Protein AF-A0A5E4YPQ0-F1 (afdb_monomer_lite)

Foldseek 3Di:
DQPQPPVSHGDDDDLVQFPCNDAEAFDVVLVVPDDWFDAPVSNCVSGNDARHCQDDPPRQKGKGWHWDDPPPPRDIDIDIDMFGADPVRTTPDD

pLDDT: mean 79.25, std 12.55, range [33.91, 91.69]

Sequence (94 aa):
MPTTGPDGGVAFPDRDSAWLKEGPFVNVENLRQMAPGLNKTQVYALLKEPHFDEGVIGVRVWNYIFDFRTGHGNDFISCQYQVQYDENRLVKAT

Organism: NCBI:txid2508294

Structure (mmCIF, N/CA/C/O backbone):
data_AF-A0A5E4YPQ0-F1
#
_entry.id   AF-A0A5E4YPQ0-F1
#
loop_
_atom_site.group_PDB
_atom_site.id
_atom_site.type_symbol
_atom_site.label_atom_id
_atom_site.label_alt_id
_atom_site.label_comp_id
_atom_site.label_asym_id
_atom_site.label_entity_id
_atom_site.label_seq_id
_atom_site.pdbx_PDB_ins_code
_atom_site.Cartn_x
_atom_site.Cartn_y
_atom_site.Cartn_z
_atom_site.occupancy
_atom_site.B_iso_or_equiv
_atom_site.auth_seq_id
_atom_site.auth_comp_id
_atom_site.auth_asym_id
_atom_site.auth_atom_id
_atom_site.pdbx_PDB_model_num
ATOM 1 N N . MET A 1 1 ? -17.288 2.174 0.969 1.00 33.91 1 MET A N 1
ATOM 2 C CA . MET A 1 1 ? -17.404 0.717 0.722 1.00 33.91 1 MET A CA 1
ATOM 3 C C . MET A 1 1 ? -16.154 0.316 -0.044 1.00 33.91 1 MET A C 1
ATOM 5 O O . MET A 1 1 ? -15.729 1.155 -0.830 1.00 33.91 1 MET A O 1
ATOM 9 N N . PRO A 1 2 ? -15.510 -0.842 0.200 1.00 49.00 2 PRO A N 1
ATOM 10 C CA . PRO A 1 2 ? -14.461 -1.285 -0.711 1.00 49.00 2 PRO A CA 1
ATOM 11 C C . PRO A 1 2 ? -15.127 -1.410 -2.077 1.00 49.00 2 PRO A C 1
ATOM 13 O O . PRO A 1 2 ? -16.143 -2.093 -2.207 1.00 49.00 2 PRO A O 1
ATOM 16 N N . THR A 1 3 ? -14.664 -0.622 -3.038 1.00 52.25 3 THR A N 1
ATOM 17 C CA . THR A 1 3 ? -15.245 -0.619 -4.371 1.00 52.25 3 THR A CA 1
ATOM 18 C C . THR A 1 3 ? -14.950 -2.002 -4.941 1.00 52.25 3 TH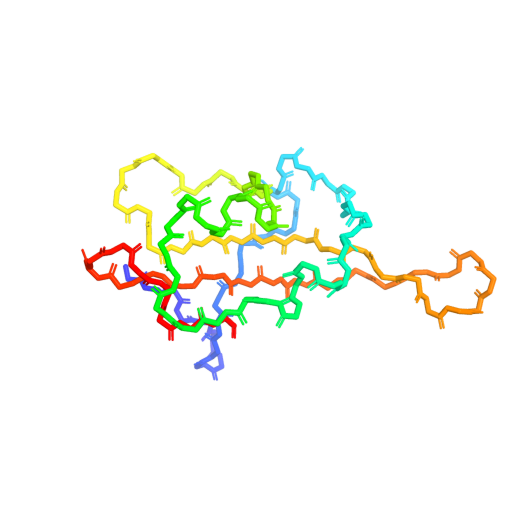R A C 1
ATOM 20 O O . THR A 1 3 ? -13.797 -2.405 -5.069 1.00 52.25 3 THR A O 1
ATOM 23 N N . THR A 1 4 ? -15.991 -2.803 -5.121 1.00 51.19 4 THR A N 1
ATOM 24 C CA . THR A 1 4 ? -15.879 -4.119 -5.740 1.00 51.19 4 THR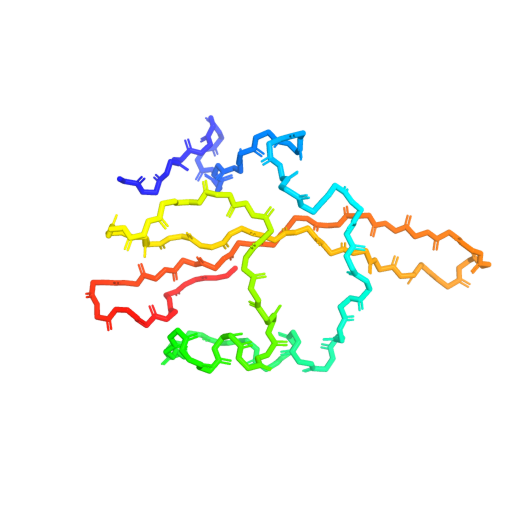 A CA 1
ATOM 25 C C . THR A 1 4 ? -15.734 -3.878 -7.235 1.00 51.19 4 THR A C 1
ATOM 27 O O . THR A 1 4 ? -16.538 -3.154 -7.824 1.00 51.19 4 THR A O 1
ATOM 30 N N . GLY A 1 5 ? -14.677 -4.419 -7.835 1.00 55.50 5 GLY A N 1
ATOM 31 C CA . GLY A 1 5 ? -14.509 -4.407 -9.280 1.00 55.50 5 GLY A CA 1
ATOM 32 C C . GLY A 1 5 ? -15.670 -5.148 -9.956 1.00 55.50 5 GLY A C 1
ATOM 33 O O . GLY A 1 5 ? -16.340 -5.955 -9.305 1.00 55.50 5 GLY A O 1
ATOM 34 N N . PRO A 1 6 ? -15.920 -4.902 -11.251 1.00 51.75 6 PRO A N 1
ATOM 35 C CA . PRO A 1 6 ? -17.050 -5.486 -11.979 1.00 51.75 6 PRO A CA 1
ATOM 36 C C . PRO A 1 6 ? -17.129 -7.023 -11.894 1.00 51.75 6 PRO A C 1
ATOM 38 O O . PRO A 1 6 ? -18.223 -7.575 -11.968 1.00 51.75 6 PRO A O 1
ATOM 41 N N . ASP A 1 7 ? -16.005 -7.696 -11.634 1.00 52.53 7 ASP A N 1
ATOM 42 C CA . ASP A 1 7 ? -15.905 -9.158 -11.539 1.00 52.53 7 ASP A CA 1
ATOM 43 C C . ASP A 1 7 ? -16.053 -9.712 -10.106 1.00 52.53 7 ASP A C 1
ATOM 45 O O . ASP A 1 7 ? -15.725 -10.868 -9.841 1.00 52.53 7 ASP A O 1
ATOM 49 N N . GLY A 1 8 ? -16.476 -8.894 -9.135 1.00 52.69 8 GLY A N 1
ATOM 50 C CA . GLY A 1 8 ? -16.468 -9.281 -7.716 1.00 52.69 8 GLY A CA 1
ATOM 51 C C . GLY A 1 8 ? -15.085 -9.177 -7.055 1.00 52.69 8 GLY A C 1
ATOM 52 O O . GLY A 1 8 ? -14.943 -9.470 -5.868 1.00 52.69 8 GLY A O 1
ATOM 53 N N . GLY A 1 9 ? -14.071 -8.760 -7.820 1.00 58.91 9 GLY A N 1
ATOM 54 C CA . GLY A 1 9 ? -12.695 -8.574 -7.373 1.00 58.91 9 GLY A CA 1
ATOM 55 C C . GLY A 1 9 ? -12.448 -7.237 -6.676 1.00 58.91 9 GLY A C 1
ATOM 56 O O . GLY A 1 9 ? -13.345 -6.429 -6.441 1.00 58.91 9 GLY A O 1
ATOM 57 N N . VAL A 1 10 ? -11.188 -6.993 -6.348 1.00 66.62 10 VAL A N 1
ATOM 58 C CA . VAL A 1 10 ? -10.720 -5.732 -5.776 1.00 66.62 10 VAL A CA 1
ATOM 59 C C . VAL A 1 10 ? -10.765 -4.631 -6.845 1.00 66.62 10 VAL A C 1
ATOM 61 O O . VAL A 1 10 ? -10.165 -4.809 -7.902 1.00 66.62 10 VAL A O 1
ATOM 64 N N . ALA A 1 11 ? -11.449 -3.501 -6.612 1.00 73.50 11 ALA A N 1
ATOM 65 C CA . ALA A 1 11 ? -11.322 -2.361 -7.523 1.00 73.50 11 ALA A CA 1
ATOM 66 C C . ALA A 1 11 ? -10.056 -1.569 -7.202 1.00 73.50 11 ALA A C 1
ATOM 68 O O . ALA A 1 11 ? -9.832 -1.160 -6.058 1.00 73.50 11 ALA A O 1
ATOM 69 N N . PHE A 1 12 ? -9.275 -1.320 -8.245 1.00 72.44 12 PHE A N 1
ATOM 70 C CA . PHE A 1 12 ? -8.136 -0.421 -8.212 1.00 72.44 12 PHE A CA 1
ATOM 71 C C . PHE A 1 12 ? -8.487 0.904 -8.899 1.00 72.44 12 PHE A C 1
ATOM 73 O O . PHE A 1 12 ? -9.239 0.903 -9.879 1.00 72.44 12 PHE A O 1
ATOM 80 N N . PRO A 1 13 ? -7.972 2.034 -8.390 1.00 74.75 13 PRO A N 1
ATOM 81 C CA . PRO A 1 13 ? -8.039 3.307 -9.094 1.00 74.75 13 PRO A CA 1
ATOM 82 C C . PRO A 1 13 ? -7.242 3.257 -10.405 1.00 74.75 13 PRO A C 1
ATOM 84 O O . PRO A 1 13 ? -6.364 2.413 -10.588 1.00 74.75 13 PRO A O 1
ATOM 87 N N . ASP A 1 14 ? -7.547 4.179 -11.319 1.00 78.56 14 ASP A N 1
ATOM 88 C CA . ASP A 1 14 ? -6.812 4.296 -12.577 1.00 78.56 14 ASP A CA 1
ATOM 89 C C . ASP A 1 14 ? -5.324 4.553 -12.299 1.00 78.56 14 ASP A C 1
ATOM 91 O O . ASP A 1 14 ? -4.990 5.396 -11.463 1.00 78.56 14 ASP A O 1
ATOM 95 N N . ARG A 1 15 ? -4.425 3.840 -12.986 1.00 76.12 15 ARG A N 1
ATOM 96 C CA . ARG A 1 15 ? -2.975 3.943 -12.760 1.00 76.12 15 ARG A CA 1
ATOM 97 C C . ARG A 1 15 ? -2.468 5.382 -12.873 1.00 76.12 15 ARG A C 1
ATOM 99 O O . ARG A 1 15 ? -1.588 5.761 -12.104 1.00 76.12 15 ARG A O 1
ATOM 106 N N . ASP A 1 16 ? -3.020 6.188 -13.777 1.00 78.94 16 ASP A N 1
ATOM 107 C CA . ASP A 1 16 ? -2.587 7.574 -13.979 1.00 78.94 16 ASP A CA 1
ATOM 108 C C . ASP A 1 16 ? -2.990 8.513 -12.834 1.00 78.94 16 ASP A C 1
ATOM 110 O O . ASP A 1 16 ? -2.460 9.623 -12.736 1.00 78.94 16 ASP A O 1
ATOM 114 N N . SER A 1 17 ? -3.883 8.067 -11.944 1.00 78.31 17 SER A N 1
ATOM 115 C CA . SER A 1 17 ? -4.214 8.780 -10.706 1.00 78.31 17 SER A CA 1
ATOM 116 C C . SER A 1 17 ? -3.166 8.607 -9.601 1.00 78.31 17 SER A C 1
ATOM 118 O O . SER A 1 17 ? -3.220 9.323 -8.599 1.00 78.31 17 SER A O 1
ATOM 120 N N . ALA A 1 18 ? -2.200 7.696 -9.770 1.00 80.12 18 ALA A N 1
ATOM 121 C CA . ALA A 1 18 ? -1.088 7.566 -8.842 1.00 80.12 18 ALA A CA 1
ATOM 122 C C . ALA A 1 18 ? -0.218 8.828 -8.891 1.00 80.12 18 ALA A C 1
ATOM 124 O O . ALA A 1 18 ? 0.258 9.242 -9.953 1.00 80.12 18 ALA A O 1
ATOM 125 N N . TRP A 1 19 ? 0.040 9.424 -7.726 1.00 77.44 19 TRP A N 1
ATOM 126 C CA . TRP A 1 19 ? 0.993 10.532 -7.627 1.00 77.44 19 TRP A CA 1
ATOM 127 C C . TRP A 1 19 ? 2.430 10.037 -7.846 1.00 77.44 19 TRP A C 1
ATOM 129 O O . TRP A 1 19 ? 3.281 10.787 -8.324 1.00 77.44 19 TRP A O 1
ATOM 139 N N . LEU A 1 20 ? 2.672 8.750 -7.577 1.00 76.56 20 LEU A N 1
ATOM 140 C CA . LEU A 1 20 ? 3.895 8.038 -7.922 1.00 76.56 20 LEU A CA 1
ATOM 141 C C . LEU A 1 20 ? 3.645 7.136 -9.145 1.00 76.56 20 LEU A C 1
ATOM 143 O O . LEU A 1 20 ? 3.204 5.995 -9.017 1.00 76.56 20 LEU A O 1
ATOM 147 N N . LYS A 1 21 ? 3.886 7.681 -10.347 1.00 69.31 21 LYS A N 1
ATOM 148 C CA . LYS A 1 21 ? 3.574 7.021 -11.634 1.00 69.31 21 LYS A CA 1
ATOM 149 C C . LYS A 1 21 ? 4.460 5.812 -11.950 1.00 69.31 21 LYS A C 1
ATOM 151 O O . LYS A 1 21 ? 4.006 4.844 -12.569 1.00 69.31 21 LYS A O 1
ATOM 156 N N . GLU A 1 22 ? 5.724 5.889 -11.550 1.00 70.19 22 GLU A N 1
ATOM 157 C CA . GLU A 1 22 ? 6.705 4.811 -11.678 1.00 70.19 22 GLU A CA 1
ATOM 158 C C . GLU A 1 22 ? 6.693 4.003 -10.379 1.00 70.19 22 GLU A C 1
ATOM 160 O O . GLU A 1 22 ? 6.847 4.572 -9.297 1.00 70.19 22 GLU A O 1
ATOM 165 N N . GLY A 1 23 ? 6.451 2.692 -10.462 1.00 69.19 23 GLY A N 1
ATOM 166 C CA . GLY A 1 23 ? 6.370 1.857 -9.272 1.00 69.19 23 GLY A CA 1
ATOM 167 C C . GLY A 1 23 ? 7.754 1.756 -8.628 1.00 69.19 23 GLY A C 1
ATOM 168 O O . GLY A 1 23 ? 8.702 1.337 -9.287 1.00 69.19 23 GLY A O 1
ATOM 169 N N . PRO A 1 24 ? 7.947 2.113 -7.348 1.00 79.69 24 PRO A N 1
ATOM 170 C CA . PRO A 1 24 ? 9.222 1.882 -6.701 1.00 79.69 24 PRO A CA 1
ATOM 171 C C . PRO A 1 24 ? 9.518 0.381 -6.683 1.00 79.69 24 PRO A C 1
ATOM 173 O O . PRO A 1 24 ? 8.628 -0.451 -6.471 1.00 79.69 24 PRO A O 1
ATOM 176 N N . PHE A 1 25 ? 10.795 0.041 -6.861 1.00 82.44 25 PHE A N 1
ATOM 177 C CA . PHE A 1 25 ? 11.284 -1.307 -6.598 1.00 82.44 25 PHE A CA 1
ATOM 178 C C . PHE A 1 25 ? 11.172 -1.579 -5.100 1.00 82.44 25 PHE A C 1
ATOM 180 O O . PHE A 1 25 ? 12.007 -1.162 -4.294 1.00 82.44 25 PHE A O 1
ATOM 187 N N . VAL A 1 26 ? 10.084 -2.240 -4.730 1.00 83.25 26 VAL A N 1
ATOM 188 C CA . VAL A 1 26 ? 9.755 -2.578 -3.350 1.00 83.25 26 VAL A CA 1
ATOM 189 C C . VAL A 1 26 ? 10.705 -3.642 -2.808 1.00 83.25 26 VAL A C 1
ATOM 191 O O . VAL A 1 26 ? 11.142 -4.548 -3.521 1.00 83.25 26 VAL A O 1
ATOM 194 N N . ASN A 1 27 ? 11.006 -3.565 -1.511 1.00 86.44 27 ASN A N 1
ATOM 195 C CA . ASN A 1 27 ? 11.718 -4.644 -0.846 1.00 86.44 27 ASN A CA 1
ATOM 196 C C . ASN A 1 27 ? 10.774 -5.849 -0.669 1.00 86.44 27 ASN A C 1
ATOM 198 O O . ASN A 1 27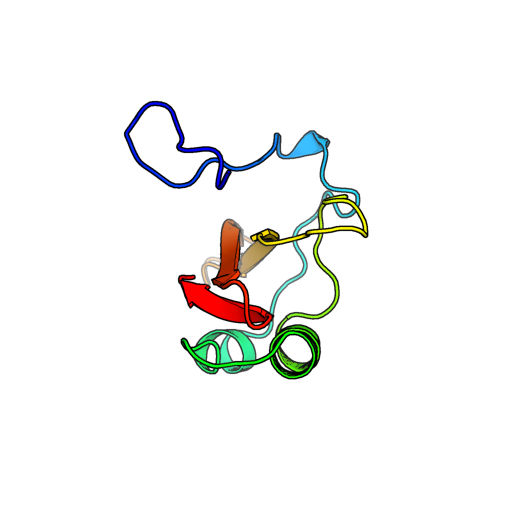 ? 9.828 -5.808 0.120 1.00 86.44 27 ASN A O 1
ATOM 202 N N . VAL A 1 28 ? 11.057 -6.933 -1.393 1.00 85.88 28 VAL A N 1
ATOM 203 C CA . VAL A 1 28 ? 10.282 -8.183 -1.356 1.00 85.88 28 VAL A CA 1
ATOM 204 C C . VAL A 1 28 ? 10.242 -8.791 0.051 1.00 85.88 28 VAL A C 1
ATOM 206 O O . VAL A 1 28 ? 9.239 -9.392 0.427 1.00 85.88 28 VAL A O 1
ATOM 209 N N . GLU A 1 29 ? 11.299 -8.632 0.850 1.00 88.38 29 GLU A N 1
ATOM 210 C CA . GLU A 1 29 ? 11.333 -9.131 2.228 1.00 88.38 29 GLU A CA 1
ATOM 211 C C . GLU A 1 29 ? 10.326 -8.396 3.114 1.00 88.38 29 GLU A C 1
ATOM 213 O O . GLU A 1 29 ? 9.616 -9.042 3.881 1.00 88.38 29 GLU A O 1
ATOM 218 N N . ASN A 1 30 ? 10.186 -7.077 2.950 1.00 89.62 30 ASN A N 1
ATOM 219 C CA 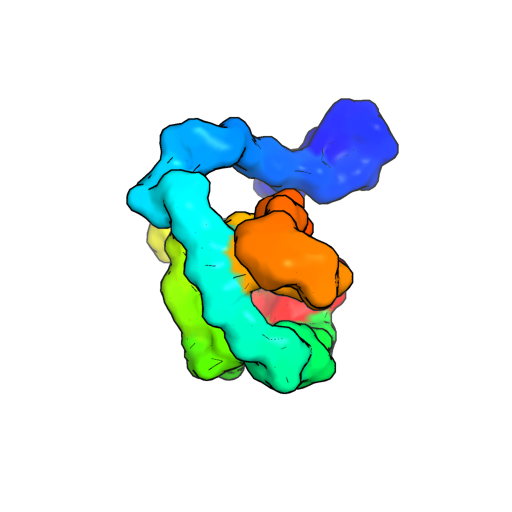. ASN A 1 30 ? 9.177 -6.298 3.671 1.00 89.62 30 ASN A CA 1
ATOM 220 C C . ASN A 1 30 ? 7.759 -6.693 3.246 1.00 89.62 30 ASN A C 1
ATOM 222 O O . ASN A 1 30 ? 6.880 -6.851 4.091 1.00 89.62 30 ASN A O 1
ATOM 226 N N . LEU A 1 31 ? 7.541 -6.906 1.945 1.00 87.88 31 LEU A N 1
ATOM 227 C CA . LEU A 1 31 ? 6.261 -7.392 1.424 1.00 87.88 31 LEU A CA 1
ATOM 228 C C . LEU A 1 31 ? 5.873 -8.745 2.016 1.00 87.88 31 LEU A C 1
ATOM 230 O O . LEU A 1 31 ? 4.717 -8.946 2.368 1.00 87.88 31 LEU A O 1
ATOM 234 N N . ARG A 1 32 ? 6.831 -9.662 2.182 1.00 89.31 32 ARG A N 1
ATOM 235 C CA . ARG A 1 32 ? 6.581 -10.977 2.797 1.00 89.31 32 ARG A CA 1
ATOM 236 C C . ARG A 1 32 ? 6.179 -10.900 4.268 1.00 89.31 32 ARG A C 1
ATOM 238 O O . ARG A 1 32 ? 5.638 -11.872 4.783 1.00 89.31 32 ARG A O 1
ATOM 245 N N . GLN A 1 33 ? 6.449 -9.785 4.943 1.00 90.62 33 GLN A N 1
ATOM 246 C CA . GLN A 1 33 ? 6.010 -9.565 6.321 1.00 90.62 33 GLN A CA 1
ATOM 247 C C . GLN A 1 33 ? 4.580 -9.021 6.411 1.00 90.62 33 GLN A C 1
ATOM 249 O O . GLN A 1 33 ? 4.030 -8.963 7.510 1.00 90.62 33 GLN A O 1
ATOM 254 N N . MET A 1 34 ? 3.962 -8.642 5.286 1.00 91.69 34 MET A N 1
ATOM 255 C CA . MET A 1 34 ? 2.565 -8.222 5.268 1.00 91.69 34 MET A CA 1
ATOM 256 C C . MET A 1 34 ? 1.655 -9.388 5.643 1.00 91.69 34 MET A C 1
ATOM 258 O O . MET A 1 34 ? 1.679 -10.448 5.021 1.00 91.69 34 MET A O 1
ATOM 262 N N . ALA A 1 35 ? 0.832 -9.172 6.665 1.00 90.06 35 ALA A N 1
ATOM 263 C CA . ALA A 1 35 ? -0.117 -10.155 7.158 1.00 90.06 35 ALA A CA 1
ATOM 264 C C . ALA A 1 35 ? -1.365 -9.469 7.740 1.00 90.06 35 ALA A C 1
ATOM 266 O O . ALA A 1 35 ? -1.297 -8.304 8.157 1.00 90.06 35 ALA A O 1
ATOM 267 N N . PRO A 1 36 ? -2.505 -10.181 7.817 1.00 91.31 36 PRO A N 1
ATOM 268 C CA . PRO A 1 36 ? -3.659 -9.716 8.572 1.00 91.31 36 PRO A CA 1
ATOM 269 C C . PRO A 1 36 ? -3.304 -9.412 10.035 1.00 91.31 36 PRO A C 1
ATOM 271 O O . PRO A 1 36 ? -2.493 -10.101 10.650 1.00 91.31 36 PRO A O 1
ATOM 274 N N . GLY A 1 37 ? -3.928 -8.381 10.602 1.00 90.25 37 GLY A N 1
ATOM 275 C CA . GLY A 1 37 ? -3.721 -7.933 11.981 1.00 90.25 37 GLY A CA 1
ATOM 276 C C . GLY A 1 37 ? -2.657 -6.846 12.160 1.00 90.25 37 GLY A C 1
ATOM 277 O O . GLY A 1 37 ? -2.574 -6.271 13.244 1.00 90.25 37 GLY A O 1
ATOM 278 N N . LEU A 1 38 ? -1.879 -6.509 11.125 1.00 91.62 38 LEU A N 1
ATOM 279 C CA . LEU A 1 38 ? -0.952 -5.376 11.190 1.00 91.62 38 LEU A CA 1
ATOM 280 C C . LEU A 1 38 ? -1.709 -4.050 11.300 1.00 91.62 38 LEU A C 1
ATOM 282 O O . LEU A 1 38 ? -2.732 -3.849 10.652 1.00 91.62 38 LEU A O 1
ATOM 286 N N . ASN A 1 39 ? -1.197 -3.111 12.089 1.00 90.44 39 ASN A N 1
ATOM 287 C CA . ASN A 1 39 ? -1.741 -1.753 12.127 1.00 90.44 39 ASN A CA 1
ATOM 288 C C . ASN A 1 39 ? -1.130 -0.868 11.025 1.00 90.44 39 ASN A C 1
ATOM 290 O O . ASN A 1 39 ? -0.082 -1.182 10.459 1.00 90.44 39 ASN A O 1
ATOM 294 N N . LYS A 1 40 ? -1.758 0.283 10.751 1.00 85.81 40 LYS A N 1
ATOM 295 C CA . LYS A 1 40 ? -1.285 1.240 9.732 1.00 85.81 40 LYS A CA 1
ATOM 296 C C . LYS A 1 40 ? 0.182 1.653 9.893 1.00 85.81 40 LYS A C 1
ATOM 298 O O . LYS A 1 40 ? 0.866 1.820 8.893 1.00 85.81 40 LYS A O 1
ATOM 303 N N . THR A 1 41 ? 0.680 1.793 11.122 1.00 88.69 41 THR A N 1
ATOM 304 C CA . THR A 1 41 ? 2.081 2.164 11.380 1.00 88.69 41 THR A CA 1
ATOM 305 C C . THR A 1 41 ? 3.043 1.050 10.972 1.00 88.69 41 THR A C 1
ATOM 307 O O . THR A 1 41 ? 4.087 1.327 10.390 1.00 88.69 41 THR A O 1
ATOM 310 N N . GLN A 1 42 ? 2.690 -0.210 11.236 1.00 90.69 42 GLN A N 1
ATOM 311 C CA . GLN A 1 42 ? 3.480 -1.365 10.803 1.00 90.69 42 GLN A CA 1
ATOM 312 C C . GLN A 1 42 ? 3.480 -1.496 9.281 1.00 90.69 42 GLN A C 1
ATOM 314 O O . GLN A 1 42 ? 4.539 -1.680 8.691 1.00 90.69 42 GLN A O 1
ATOM 319 N N . VAL A 1 43 ? 2.320 -1.329 8.639 1.00 90.50 43 VAL A N 1
ATOM 320 C CA . VAL A 1 43 ? 2.239 -1.327 7.170 1.00 90.50 43 VAL A CA 1
ATOM 321 C C . VAL A 1 43 ? 3.082 -0.199 6.583 1.00 90.50 43 VAL A C 1
ATOM 323 O O . VAL A 1 43 ? 3.855 -0.437 5.663 1.00 90.50 43 VAL A O 1
ATOM 326 N N . TYR A 1 44 ? 3.009 1.003 7.156 1.00 88.75 44 TYR A N 1
ATOM 327 C CA . TYR A 1 44 ? 3.830 2.135 6.735 1.00 88.75 44 TYR A CA 1
ATOM 328 C C . TYR A 1 44 ? 5.334 1.861 6.902 1.00 88.75 44 TYR A C 1
ATOM 330 O O . TYR A 1 44 ? 6.127 2.229 6.045 1.00 88.75 44 TYR A O 1
ATOM 338 N N . ALA A 1 45 ? 5.754 1.168 7.963 1.00 89.38 45 ALA A N 1
ATOM 339 C CA . ALA A 1 45 ? 7.156 0.783 8.133 1.00 89.38 45 ALA A CA 1
ATOM 340 C C . ALA A 1 45 ? 7.636 -0.226 7.068 1.00 89.38 45 ALA A C 1
ATOM 342 O O . ALA A 1 45 ? 8.808 -0.208 6.695 1.00 89.38 45 ALA A O 1
ATOM 343 N N . LEU A 1 46 ? 6.741 -1.089 6.573 1.00 90.00 46 LEU A N 1
ATOM 344 C CA . LEU A 1 46 ? 7.057 -2.113 5.574 1.00 90.00 46 LEU A CA 1
ATOM 345 C C . LEU A 1 46 ? 7.007 -1.576 4.138 1.00 90.00 46 LEU A C 1
ATOM 347 O O . LEU A 1 46 ? 7.952 -1.782 3.371 1.00 90.00 46 LEU A O 1
ATOM 351 N N . LEU A 1 47 ? 5.908 -0.906 3.786 1.00 87.88 47 LEU A N 1
ATOM 352 C CA . LEU A 1 47 ? 5.559 -0.511 2.417 1.00 87.88 47 LEU A CA 1
ATOM 353 C C . LEU A 1 47 ? 5.697 0.987 2.148 1.00 87.88 47 LEU A C 1
ATOM 355 O O . LEU A 1 47 ? 5.662 1.381 0.987 1.00 87.88 47 LEU A O 1
ATOM 359 N N . LYS A 1 48 ? 5.896 1.799 3.193 1.00 85.75 48 LYS A N 1
ATOM 360 C CA . LYS A 1 48 ? 5.902 3.268 3.140 1.00 85.75 48 LYS A CA 1
ATOM 361 C C . LYS A 1 48 ? 4.543 3.860 2.748 1.00 85.75 48 LYS A C 1
ATOM 363 O O . LYS A 1 48 ? 3.495 3.221 2.906 1.00 85.75 48 LYS A O 1
ATOM 368 N N . GLU A 1 49 ? 4.553 5.127 2.349 1.00 83.94 49 GLU A N 1
ATOM 369 C CA . GLU A 1 49 ? 3.371 5.878 1.951 1.00 83.94 49 GLU A CA 1
ATOM 370 C C . GLU A 1 49 ? 2.625 5.255 0.749 1.00 83.94 49 GLU A C 1
ATOM 372 O O . GLU A 1 49 ? 3.262 4.738 -0.167 1.00 83.94 49 GLU A O 1
ATOM 377 N N . PRO A 1 50 ? 1.278 5.292 0.733 1.00 82.25 50 PRO A N 1
ATOM 378 C CA . PRO A 1 50 ? 0.477 4.809 -0.394 1.00 82.25 50 PRO A CA 1
ATOM 379 C C . PRO A 1 50 ? 0.690 5.670 -1.642 1.00 82.25 50 PRO A C 1
ATOM 381 O O . PRO A 1 50 ? 0.827 6.886 -1.540 1.00 82.25 50 PRO A O 1
ATOM 384 N N . HIS A 1 51 ? 0.669 5.061 -2.829 1.00 82.56 51 HIS A N 1
ATOM 385 C CA . HIS A 1 51 ? 1.002 5.743 -4.096 1.00 82.56 51 HIS A CA 1
ATOM 386 C C . HIS A 1 51 ? -0.185 6.475 -4.741 1.00 82.56 51 HIS A C 1
ATOM 388 O O . HIS A 1 51 ? -0.032 7.121 -5.780 1.00 82.56 51 HIS A O 1
ATOM 394 N N . PHE A 1 52 ? -1.364 6.378 -4.131 1.00 79.62 52 PHE A N 1
ATOM 395 C CA . PHE A 1 52 ? -2.595 7.018 -4.578 1.00 79.62 52 PHE A CA 1
ATOM 396 C C . PHE A 1 52 ? -3.112 7.976 -3.508 1.00 79.62 52 PHE A C 1
ATOM 398 O O . PHE A 1 52 ? -2.885 7.772 -2.314 1.00 79.62 52 PHE A O 1
ATOM 405 N N . ASP A 1 53 ? -3.817 9.021 -3.940 1.00 69.81 53 ASP A N 1
ATOM 406 C CA . ASP A 1 53 ? -4.555 9.885 -3.023 1.00 69.81 53 ASP A CA 1
ATOM 407 C C . ASP A 1 53 ? -5.880 9.209 -2.656 1.00 69.81 53 ASP A C 1
ATOM 409 O O . ASP A 1 53 ? -6.821 9.142 -3.445 1.00 69.81 53 ASP A O 1
ATOM 413 N N . GLU A 1 54 ? -5.932 8.636 -1.460 1.00 67.69 54 GLU A N 1
ATOM 414 C CA . GLU A 1 54 ? -7.094 7.874 -0.977 1.00 67.69 54 GLU A CA 1
ATOM 415 C C . GLU A 1 54 ? -7.896 8.657 0.065 1.00 67.69 54 GLU A C 1
ATOM 417 O O . GLU A 1 54 ? -8.780 8.118 0.739 1.00 67.69 54 GLU A O 1
ATOM 422 N N . GLY A 1 55 ? -7.584 9.950 0.191 1.00 58.72 55 GLY A N 1
ATOM 423 C CA . GLY A 1 55 ? -8.066 10.835 1.237 1.00 58.72 55 GLY A CA 1
ATOM 424 C C . GLY A 1 55 ? -7.375 10.608 2.584 1.00 58.72 55 GLY A C 1
ATOM 425 O O . GLY A 1 55 ? -6.513 9.753 2.751 1.00 58.72 55 GLY A O 1
ATOM 426 N N . VAL A 1 56 ? -7.760 11.405 3.584 1.00 53.69 56 VAL A N 1
ATOM 427 C CA . VAL A 1 56 ? -7.217 11.341 4.959 1.00 53.69 56 VAL A CA 1
ATOM 428 C C . VAL A 1 56 ? -8.262 10.924 6.003 1.00 53.69 56 VAL A C 1
ATOM 430 O O . VAL A 1 56 ? -7.917 10.617 7.144 1.00 53.69 56 VAL A O 1
ATOM 433 N N . ILE A 1 57 ? -9.544 10.845 5.625 1.00 49.84 57 ILE A N 1
ATOM 434 C CA . ILE A 1 57 ? -10.667 10.538 6.524 1.00 49.84 57 ILE A CA 1
ATOM 435 C C . ILE A 1 57 ? -11.322 9.226 6.094 1.00 49.84 57 ILE A C 1
ATOM 437 O O . ILE A 1 57 ? -11.789 9.096 4.970 1.00 49.84 57 ILE A O 1
ATOM 441 N N . GLY A 1 58 ? -11.383 8.244 6.999 1.00 59.78 58 GLY A N 1
ATOM 442 C CA . GLY A 1 58 ? -12.087 6.981 6.743 1.00 59.78 58 GLY A CA 1
ATOM 443 C C . GLY A 1 58 ? -11.405 6.053 5.733 1.00 59.78 58 GLY A C 1
ATOM 444 O O . GLY A 1 58 ? -12.052 5.134 5.237 1.00 59.78 58 GLY A O 1
ATOM 445 N N . VAL A 1 59 ? -10.115 6.262 5.449 1.00 68.38 59 VAL A N 1
ATOM 446 C CA . VAL A 1 59 ? -9.331 5.433 4.521 1.00 68.38 59 VAL A CA 1
ATOM 447 C C . VAL A 1 59 ? -9.268 3.998 5.031 1.00 68.38 59 VAL A C 1
ATOM 449 O O . VAL A 1 59 ? -8.580 3.705 6.019 1.00 68.38 59 VAL A O 1
ATOM 452 N N . ARG A 1 60 ? -10.007 3.113 4.364 1.00 79.12 60 ARG A N 1
ATOM 453 C CA . ARG A 1 60 ? -10.052 1.669 4.637 1.00 79.12 60 ARG A CA 1
ATOM 454 C C . ARG A 1 60 ? -9.248 0.859 3.624 1.00 79.12 60 ARG A C 1
ATOM 456 O O . ARG A 1 60 ? -9.195 -0.354 3.743 1.00 79.12 60 ARG A O 1
ATOM 463 N N . VAL A 1 61 ? -8.648 1.503 2.633 1.00 83.62 61 VAL A N 1
ATOM 464 C CA . VAL A 1 61 ? -7.936 0.839 1.543 1.00 83.62 61 VAL A CA 1
ATOM 465 C C . VAL A 1 61 ? -6.691 1.650 1.224 1.00 83.62 61 VAL A C 1
ATOM 467 O O . VAL A 1 61 ? -6.820 2.866 1.125 1.00 83.62 61 VAL A O 1
ATOM 470 N N . TRP A 1 62 ? -5.541 0.981 1.111 1.00 87.00 62 TRP A N 1
ATOM 471 C CA . TRP A 1 62 ? -4.292 1.530 0.588 1.00 87.00 62 TRP A CA 1
ATOM 472 C C . TRP A 1 62 ? -3.843 0.803 -0.672 1.00 87.00 62 TRP A C 1
ATOM 474 O O . TRP A 1 62 ? -3.648 -0.405 -0.643 1.00 87.00 62 TRP A O 1
ATOM 484 N N . ASN A 1 63 ? -3.653 1.528 -1.762 1.00 86.19 63 ASN A N 1
ATOM 485 C CA . ASN A 1 63 ? -3.253 1.026 -3.063 1.00 86.19 63 ASN A CA 1
ATOM 486 C C . ASN A 1 63 ? -1.795 1.398 -3.334 1.00 86.19 63 ASN A C 1
ATOM 488 O O . ASN A 1 63 ? -1.325 2.499 -3.038 1.00 86.19 63 ASN A O 1
ATOM 492 N N . TYR A 1 64 ? -1.087 0.459 -3.940 1.00 87.19 64 TYR A N 1
ATOM 493 C CA . TYR A 1 64 ? 0.316 0.564 -4.286 1.00 87.19 64 TYR A CA 1
ATOM 494 C C . TYR A 1 64 ? 0.539 0.027 -5.696 1.00 87.19 64 TYR A C 1
ATOM 496 O O . TYR A 1 64 ? -0.160 -0.873 -6.167 1.00 87.19 64 TYR A O 1
ATOM 504 N N . ILE A 1 65 ? 1.561 0.569 -6.347 1.00 88.44 65 ILE A N 1
ATOM 505 C CA . ILE A 1 65 ? 2.123 0.046 -7.592 1.00 88.44 65 ILE A CA 1
ATOM 506 C C . ILE A 1 65 ? 3.573 -0.291 -7.293 1.00 88.44 65 ILE A C 1
ATOM 508 O O . ILE A 1 65 ? 4.321 0.586 -6.869 1.00 88.44 65 ILE A O 1
ATOM 512 N N . PHE A 1 66 ? 3.966 -1.538 -7.503 1.00 88.56 66 PHE A N 1
ATOM 513 C CA . PHE A 1 66 ? 5.325 -2.000 -7.265 1.00 88.56 66 PHE A CA 1
ATOM 514 C C . PHE A 1 66 ? 5.927 -2.567 -8.534 1.00 88.56 66 PHE A C 1
ATOM 516 O O . PHE A 1 66 ? 5.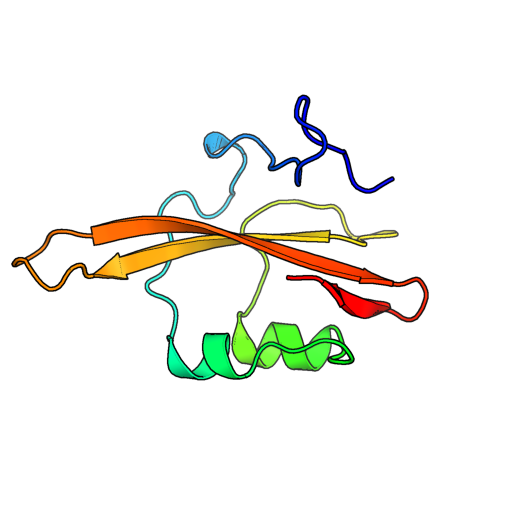289 -3.375 -9.209 1.00 88.56 66 PHE A O 1
ATOM 523 N N . ASP A 1 67 ? 7.175 -2.201 -8.801 1.00 88.44 67 ASP A N 1
ATOM 524 C CA . ASP A 1 67 ? 7.918 -2.762 -9.919 1.00 88.44 67 ASP A CA 1
ATOM 525 C C . ASP A 1 67 ? 8.831 -3.891 -9.425 1.00 88.44 67 ASP A C 1
ATOM 527 O O . ASP A 1 67 ? 9.571 -3.756 -8.447 1.00 88.44 67 ASP A O 1
ATOM 531 N N . PHE A 1 68 ? 8.774 -5.037 -10.102 1.00 86.31 68 PHE A N 1
ATOM 532 C CA . PHE A 1 68 ? 9.583 -6.216 -9.805 1.00 86.31 68 PHE A CA 1
ATOM 533 C C . PHE A 1 68 ? 10.477 -6.543 -10.988 1.00 86.31 68 PHE A C 1
ATOM 535 O O . PHE A 1 68 ? 10.014 -6.643 -12.123 1.00 86.31 68 PHE A O 1
ATOM 542 N N . ARG A 1 69 ? 11.765 -6.777 -10.725 1.00 84.25 69 ARG A N 1
ATOM 543 C CA . ARG A 1 69 ? 12.683 -7.272 -11.754 1.00 84.25 69 ARG A CA 1
ATOM 544 C C . ARG A 1 69 ? 12.355 -8.724 -12.072 1.00 84.25 69 ARG A C 1
ATOM 546 O O . ARG A 1 69 ? 12.287 -9.553 -11.169 1.00 84.25 69 ARG A O 1
ATOM 553 N N . THR A 1 70 ? 12.213 -9.034 -13.354 1.00 82.12 70 THR A N 1
ATOM 554 C CA . THR A 1 70 ? 11.907 -10.399 -13.817 1.00 82.12 70 THR A CA 1
ATOM 555 C C . THR A 1 70 ? 13.142 -11.302 -13.865 1.00 82.12 70 THR A C 1
ATOM 557 O O . THR A 1 70 ? 13.021 -12.505 -14.066 1.00 82.12 70 THR A O 1
ATOM 560 N N . GLY A 1 71 ? 14.342 -10.736 -13.687 1.00 77.56 71 GLY A N 1
ATOM 561 C CA . GLY A 1 71 ? 15.619 -11.446 -13.819 1.00 77.56 71 GLY A CA 1
ATOM 562 C C . GLY A 1 71 ? 16.129 -11.541 -15.261 1.00 77.56 71 GLY A C 1
ATOM 563 O O . GLY A 1 71 ? 17.289 -11.892 -15.471 1.00 77.56 71 GLY A O 1
ATOM 564 N N . HIS A 1 72 ? 15.315 -11.160 -16.249 1.00 78.56 72 HIS A N 1
ATOM 565 C CA . HIS A 1 72 ? 15.712 -11.056 -17.650 1.00 78.56 72 HIS A CA 1
ATOM 566 C C . HIS A 1 72 ? 16.273 -9.652 -17.926 1.00 78.56 72 HIS A C 1
ATOM 568 O O . HIS A 1 72 ? 15.571 -8.736 -18.338 1.00 78.56 72 HIS A O 1
ATOM 574 N N . GLY A 1 73 ? 17.560 -9.446 -17.638 1.00 79.19 73 GLY A N 1
ATOM 575 C CA . GLY A 1 73 ? 18.230 -8.166 -17.899 1.00 79.19 73 GLY A CA 1
ATOM 576 C C . GLY A 1 73 ? 17.616 -6.989 -17.128 1.00 79.19 73 GLY A C 1
ATOM 577 O O . GLY A 1 73 ? 17.566 -7.011 -15.898 1.00 79.19 73 GLY A O 1
ATOM 578 N N . ASN A 1 74 ? 17.183 -5.953 -17.856 1.00 79.88 74 ASN A N 1
ATOM 579 C CA . ASN A 1 74 ? 16.535 -4.759 -17.297 1.00 79.88 74 ASN A CA 1
ATOM 580 C C . ASN A 1 74 ? 14.997 -4.833 -17.329 1.00 79.88 74 ASN A C 1
ATOM 582 O O . ASN A 1 74 ? 14.346 -3.841 -17.005 1.00 79.88 74 ASN A O 1
ATOM 586 N N . ASP A 1 75 ? 14.417 -5.979 -17.696 1.00 85.62 75 ASP A N 1
ATOM 587 C CA . ASP A 1 75 ? 12.967 -6.133 -17.749 1.00 85.62 75 ASP A CA 1
ATOM 588 C C . ASP A 1 75 ? 12.357 -6.175 -16.344 1.00 85.62 75 ASP A C 1
ATOM 590 O O . ASP A 1 75 ? 12.804 -6.900 -15.441 1.00 85.62 75 ASP A O 1
ATOM 594 N N . PHE A 1 76 ? 11.275 -5.424 -16.175 1.00 86.81 76 PHE A N 1
ATOM 595 C CA . PHE A 1 76 ? 10.489 -5.381 -14.954 1.00 86.81 76 PHE A CA 1
ATOM 596 C C . PHE A 1 76 ? 9.000 -5.519 -15.264 1.00 86.81 76 PHE A C 1
ATOM 598 O O . PHE A 1 76 ? 8.541 -5.233 -16.369 1.00 86.81 76 PHE A O 1
ATOM 605 N N . ILE A 1 77 ? 8.249 -5.972 -14.268 1.00 87.12 77 ILE A N 1
ATOM 606 C CA . ILE A 1 77 ? 6.789 -6.000 -14.287 1.00 87.12 77 ILE A CA 1
ATOM 607 C C . ILE A 1 77 ? 6.263 -5.051 -13.220 1.00 87.12 77 ILE A C 1
ATOM 609 O O . ILE A 1 77 ? 6.783 -5.032 -12.106 1.00 87.12 77 ILE A O 1
ATOM 613 N N . SER A 1 78 ? 5.224 -4.292 -13.551 1.00 87.12 78 SER A N 1
ATOM 614 C CA . SER A 1 78 ? 4.479 -3.495 -12.577 1.00 87.12 78 SER A CA 1
ATOM 615 C C . SER A 1 78 ? 3.301 -4.309 -12.047 1.00 87.12 78 SER A C 1
ATOM 617 O O . SER A 1 78 ? 2.454 -4.752 -12.824 1.00 87.12 78 SER A O 1
ATOM 619 N N . CYS A 1 79 ? 3.216 -4.465 -10.731 1.00 85.69 79 CYS A N 1
ATOM 620 C CA . CYS A 1 79 ? 2.118 -5.133 -10.042 1.00 85.69 79 CYS A CA 1
ATOM 621 C C . CYS A 1 79 ? 1.346 -4.135 -9.179 1.00 85.69 79 CYS A C 1
ATOM 623 O O . CYS A 1 79 ? 1.931 -3.272 -8.525 1.00 85.69 79 CYS A O 1
ATOM 625 N N . GLN A 1 80 ? 0.028 -4.290 -9.144 1.00 86.44 80 GLN A N 1
ATOM 626 C CA . GLN A 1 80 ? -0.850 -3.529 -8.262 1.00 86.44 80 GLN A CA 1
ATOM 627 C C . GLN A 1 80 ? -1.048 -4.315 -6.963 1.00 86.44 80 GLN A C 1
ATOM 629 O O . GLN A 1 80 ? -1.304 -5.519 -7.002 1.00 86.44 80 GLN A O 1
ATOM 634 N N . TYR A 1 81 ? -0.902 -3.650 -5.822 1.00 87.81 81 TYR A N 1
ATOM 635 C CA . TYR A 1 81 ? -1.013 -4.259 -4.498 1.00 87.81 81 TYR A CA 1
ATOM 636 C C . TYR A 1 81 ? -1.937 -3.412 -3.628 1.00 87.81 81 TYR A C 1
ATOM 638 O O . TYR A 1 81 ? -1.746 -2.202 -3.530 1.00 87.81 81 TYR A O 1
ATOM 646 N N . GLN A 1 82 ? -2.946 -4.023 -3.010 1.00 87.19 82 GLN A N 1
ATOM 647 C CA . GLN A 1 82 ? -3.924 -3.306 -2.198 1.00 87.19 82 GLN A CA 1
ATOM 648 C C . GLN A 1 82 ? -3.922 -3.849 -0.778 1.00 87.19 82 GLN A C 1
ATOM 650 O O . GLN A 1 82 ? -3.971 -5.044 -0.572 1.00 87.19 82 GLN A O 1
ATOM 655 N N . VAL A 1 83 ? -3.944 -2.972 0.214 1.00 88.12 83 VAL A N 1
ATOM 656 C CA . VAL A 1 83 ? -4.104 -3.307 1.625 1.00 88.12 83 VAL A CA 1
ATOM 657 C C . VAL A 1 83 ? -5.473 -2.830 2.081 1.00 88.12 83 VAL A C 1
ATOM 659 O O . VAL A 1 83 ? -5.782 -1.644 2.003 1.00 88.12 83 VAL A O 1
ATOM 662 N N . GLN A 1 84 ? -6.296 -3.736 2.593 1.00 87.94 84 GLN A N 1
ATOM 663 C CA . GLN A 1 84 ? -7.622 -3.423 3.118 1.00 87.94 84 GLN A CA 1
ATOM 664 C C . GLN A 1 84 ? -7.603 -3.447 4.642 1.00 87.94 84 GLN A C 1
ATOM 666 O O . GLN A 1 84 ? -7.174 -4.425 5.255 1.00 87.94 84 GLN A O 1
ATOM 671 N N . TYR A 1 85 ? -8.120 -2.389 5.254 1.00 86.38 85 TYR A N 1
ATOM 672 C CA . TYR A 1 85 ? -8.213 -2.212 6.694 1.00 86.38 85 TYR A CA 1
ATOM 673 C C . TYR A 1 85 ? -9.644 -2.418 7.195 1.00 86.38 85 TYR A C 1
ATOM 675 O O . TYR A 1 85 ? -10.618 -2.005 6.558 1.00 86.38 85 TYR A O 1
ATOM 683 N N . ASP A 1 86 ? -9.769 -3.028 8.369 1.00 86.81 86 ASP A N 1
ATOM 684 C CA . ASP A 1 86 ? -11.024 -3.120 9.105 1.00 86.81 86 ASP A CA 1
ATOM 685 C C . ASP A 1 86 ? -11.366 -1.812 9.849 1.00 86.81 86 ASP A C 1
ATOM 687 O O . ASP A 1 86 ? -10.689 -0.784 9.745 1.00 86.81 86 ASP A O 1
ATOM 691 N N . GLU A 1 87 ? -12.454 -1.844 10.617 1.00 85.38 87 GLU A N 1
ATOM 692 C CA . GLU A 1 87 ? -12.919 -0.694 11.404 1.00 85.38 87 GLU A CA 1
ATOM 693 C C . GLU A 1 87 ? -11.959 -0.331 12.544 1.00 85.38 87 GLU A C 1
ATOM 695 O O . GLU A 1 87 ? -11.912 0.820 12.983 1.00 85.38 87 GLU A O 1
ATOM 700 N N . ASN A 1 88 ? -11.129 -1.288 12.957 1.00 86.06 88 ASN A N 1
ATOM 701 C CA . ASN A 1 88 ? -10.119 -1.143 13.994 1.00 86.06 88 ASN A CA 1
ATOM 702 C C . ASN A 1 88 ? -8.783 -0.637 13.422 1.00 86.06 88 ASN A C 1
ATOM 704 O O . ASN A 1 88 ? -7.825 -0.467 14.178 1.00 86.06 88 ASN A O 1
ATOM 708 N N . ARG A 1 89 ? -8.723 -0.322 12.117 1.00 84.38 89 ARG A N 1
ATOM 709 C CA . ARG A 1 89 ? -7.516 0.111 11.389 1.00 84.38 89 ARG A CA 1
ATOM 710 C C . ARG A 1 89 ? -6.426 -0.968 11.350 1.00 84.38 89 ARG A C 1
ATOM 712 O O . ARG A 1 89 ? -5.239 -0.635 11.276 1.00 84.38 89 ARG A O 1
ATOM 719 N N . LEU A 1 90 ? -6.833 -2.235 11.376 1.00 88.19 90 LEU A N 1
ATOM 720 C CA . LEU A 1 90 ? -5.969 -3.399 11.216 1.00 88.19 90 LEU A CA 1
ATOM 721 C C . LEU A 1 90 ? -6.121 -3.983 9.814 1.00 88.19 90 LEU A C 1
ATOM 723 O O . LEU A 1 90 ? -7.203 -3.938 9.231 1.00 88.19 90 LEU A O 1
ATOM 727 N N . VAL A 1 91 ? -5.038 -4.532 9.268 1.00 89.25 91 VAL A N 1
ATOM 728 C CA . VAL A 1 91 ? -5.055 -5.219 7.976 1.00 89.25 91 VAL A CA 1
ATOM 729 C C . VAL A 1 91 ? -6.007 -6.403 8.066 1.00 89.25 91 VAL A C 1
ATOM 731 O O . VAL A 1 91 ? -5.848 -7.292 8.898 1.00 89.25 91 VAL A O 1
ATOM 734 N N . LYS A 1 92 ? -6.995 -6.415 7.182 1.00 88.44 92 LYS A N 1
ATOM 735 C CA . LYS A 1 92 ? -7.955 -7.502 7.024 1.00 88.44 92 LYS A CA 1
ATOM 736 C C . LYS A 1 92 ? -7.576 -8.403 5.855 1.00 88.44 92 LYS A C 1
ATOM 738 O O . LYS A 1 92 ? -7.692 -9.619 5.962 1.00 88.44 92 LYS A O 1
ATOM 743 N N . ALA A 1 93 ? -7.164 -7.796 4.746 1.00 85.25 93 ALA A N 1
ATOM 744 C CA . ALA A 1 93 ? -6.823 -8.483 3.511 1.00 85.25 93 ALA A CA 1
ATOM 745 C C . ALA A 1 93 ? -5.777 -7.684 2.732 1.00 85.25 93 ALA A C 1
ATOM 747 O O . ALA A 1 93 ? -5.679 -6.463 2.892 1.00 85.25 93 ALA A O 1
ATOM 748 N N . THR A 1 94 ? -5.018 -8.389 1.903 1.00 80.94 94 THR A N 1
ATOM 749 C CA . THR A 1 94 ? -4.010 -7.850 0.988 1.00 80.94 94 THR A CA 1
ATOM 750 C C . THR A 1 94 ? -4.083 -8.573 -0.343 1.00 80.94 94 THR A C 1
ATOM 752 O O . THR A 1 94 ? -4.309 -9.804 -0.268 1.00 80.94 94 THR A O 1
#

InterPro domains:
  IPR007450 Outer membrane protein assembly factor BamE domain [PF04355] (23-93)
  IPR037873 BamE-like [G3DSA:3.30.1450.10] (22-94)

Secondary structure (DSSP, 8-s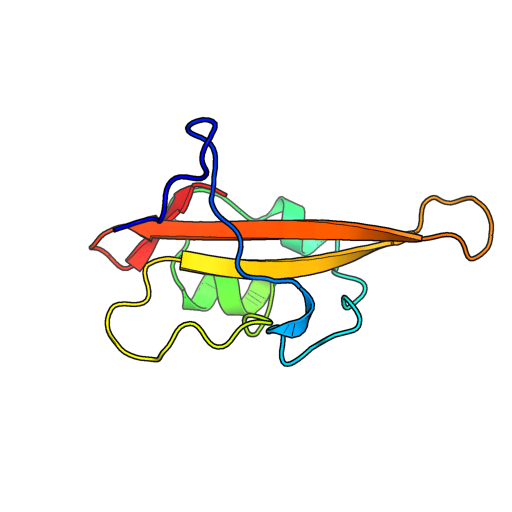tate):
---B-TTSSBPPPPGGGBSS-SPPB--HHHHHT--TT-BHHHHHHHH-S-SB---SSS--EEEEEEEEE-SSTT-EEEEEEEEEE-TTSBEEE-

Radius of gyration: 13.59 Å; chains: 1; bounding box: 36×23×32 Å